Protein AF-A0A8J2TJV6-F1 (afdb_monomer_lite)

Structure (mmCIF, N/CA/C/O backbone):
data_AF-A0A8J2TJV6-F1
#
_entry.id   AF-A0A8J2TJV6-F1
#
loop_
_atom_site.group_PDB
_atom_site.id
_atom_site.type_symbol
_atom_site.label_atom_id
_atom_site.label_alt_id
_atom_site.label_comp_id
_atom_site.label_asym_id
_atom_site.label_entity_id
_atom_site.label_seq_id
_atom_site.pdbx_PDB_ins_code
_atom_site.Cartn_x
_atom_site.Cartn_y
_atom_site.Cartn_z
_atom_site.occupancy
_atom_site.B_iso_or_equiv
_atom_site.auth_seq_id
_atom_site.auth_comp_id
_atom_site.auth_asym_id
_atom_site.auth_atom_id
_atom_site.pdbx_PDB_model_num
ATOM 1 N N . MET A 1 1 ? 4.081 15.735 14.029 1.00 64.38 1 MET A N 1
ATOM 2 C CA . MET A 1 1 ? 2.836 15.113 13.526 1.00 64.38 1 MET A CA 1
ATOM 3 C C . MET A 1 1 ? 1.848 16.221 13.227 1.00 64.38 1 MET A C 1
ATOM 5 O O . MET A 1 1 ? 1.732 17.129 14.039 1.00 64.38 1 MET A O 1
ATOM 9 N N . THR A 1 2 ? 1.179 16.163 12.084 1.00 83.19 2 THR A N 1
ATOM 10 C CA . THR A 1 2 ? 0.067 17.051 11.721 1.00 83.19 2 THR A CA 1
ATOM 11 C C . THR A 1 2 ? -1.253 16.440 12.188 1.00 83.19 2 THR A C 1
ATOM 13 O O . THR A 1 2 ? -1.404 15.218 12.197 1.00 83.19 2 THR A O 1
ATOM 16 N N . THR A 1 3 ? -2.195 17.277 12.619 1.00 88.12 3 THR A N 1
ATOM 17 C CA . THR A 1 3 ? -3.531 16.849 13.048 1.00 88.12 3 THR A CA 1
ATOM 18 C C . THR A 1 3 ? -4.500 16.871 11.868 1.00 88.12 3 THR A C 1
ATOM 20 O O . THR A 1 3 ? -4.458 17.772 11.033 1.00 88.12 3 THR A O 1
ATOM 23 N N . LEU A 1 4 ? -5.375 15.867 11.799 1.00 89.62 4 LEU A N 1
ATOM 24 C CA . LEU A 1 4 ? -6.438 15.763 10.803 1.00 89.62 4 LEU A CA 1
ATOM 25 C C . LEU A 1 4 ? -7.772 15.629 11.541 1.00 89.62 4 LEU A C 1
ATOM 27 O O . LEU A 1 4 ? -7.978 14.656 12.264 1.00 89.62 4 LEU A O 1
ATOM 31 N N . ASN A 1 5 ? -8.658 16.609 11.369 1.00 92.31 5 ASN A N 1
ATOM 32 C CA . ASN A 1 5 ? -10.004 16.589 11.940 1.00 92.31 5 ASN A CA 1
ATOM 33 C C . ASN A 1 5 ? -10.988 16.078 10.888 1.00 92.31 5 ASN A C 1
ATOM 35 O O . ASN A 1 5 ? -11.063 16.632 9.794 1.00 92.31 5 ASN A O 1
ATOM 39 N N . ILE A 1 6 ? -11.742 15.034 11.225 1.00 88.62 6 ILE A N 1
ATOM 40 C CA . ILE A 1 6 ? -12.702 14.392 10.323 1.00 88.62 6 ILE A CA 1
ATOM 41 C C . ILE A 1 6 ? -14.033 14.268 11.058 1.00 88.62 6 ILE A C 1
ATOM 43 O O . ILE A 1 6 ? -14.070 13.793 12.192 1.00 88.62 6 ILE A O 1
ATOM 47 N N . SER A 1 7 ? -15.121 14.684 10.412 1.00 94.12 7 SER A N 1
ATOM 48 C CA . SER A 1 7 ? -16.479 14.403 10.885 1.00 94.12 7 SER A CA 1
ATOM 49 C C . SER A 1 7 ? -16.962 13.103 10.257 1.00 94.12 7 SER A C 1
ATOM 51 O O . SER A 1 7 ? -16.859 12.931 9.044 1.00 94.12 7 SER A O 1
ATOM 53 N N . LEU A 1 8 ? -17.477 12.192 11.079 1.00 93.50 8 LEU A N 1
ATOM 54 C CA . LEU A 1 8 ? -17.957 10.882 10.651 1.00 93.50 8 LEU A CA 1
ATOM 55 C C . LEU A 1 8 ? -19.391 10.675 11.153 1.00 93.50 8 LEU A C 1
ATOM 57 O O . LEU A 1 8 ? -19.677 11.061 12.288 1.00 93.50 8 LEU A O 1
ATOM 61 N N . PRO A 1 9 ? -20.278 10.046 10.363 1.00 97.56 9 PRO A N 1
ATOM 62 C CA . PRO A 1 9 ? -21.560 9.561 10.859 1.00 97.56 9 PRO A CA 1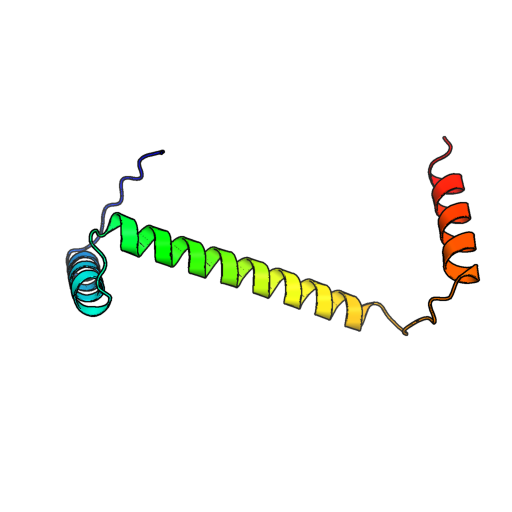
ATOM 63 C C . PRO A 1 9 ? -21.381 8.554 12.006 1.00 97.56 9 PRO A C 1
ATOM 65 O O . PRO A 1 9 ? -20.401 7.803 12.034 1.00 97.56 9 PRO A O 1
ATOM 68 N N . ASP A 1 10 ? -22.368 8.466 12.899 1.00 96.69 10 ASP A N 1
ATOM 69 C CA . ASP A 1 10 ? -22.331 7.571 14.069 1.00 96.69 10 ASP A CA 1
ATOM 70 C C . ASP A 1 10 ? -22.118 6.096 13.697 1.00 96.69 10 ASP A C 1
ATOM 72 O O . ASP A 1 10 ? -21.441 5.353 14.414 1.00 96.69 10 ASP A O 1
ATOM 76 N N . SER A 1 11 ? -22.640 5.676 12.541 1.00 97.44 11 SER A N 1
ATOM 77 C CA . SER A 1 11 ? -22.445 4.326 12.008 1.00 97.44 11 SER A CA 1
ATOM 78 C C . SER A 1 11 ? -20.975 4.033 11.691 1.00 97.44 11 SER A C 1
ATOM 80 O O . SER A 1 11 ? -20.463 2.978 12.061 1.00 97.44 11 SER A O 1
ATOM 82 N N . MET A 1 12 ? -20.264 4.981 11.073 1.00 96.50 12 MET A N 1
ATOM 83 C CA . MET A 1 12 ? -18.835 4.840 10.776 1.00 96.50 12 MET A CA 1
ATOM 84 C C . MET A 1 12 ? -17.993 4.862 12.050 1.00 96.50 12 MET A C 1
ATOM 86 O O . MET A 1 12 ? -17.028 4.107 12.160 1.00 96.50 12 MET A O 1
ATOM 90 N N . ARG A 1 13 ? -18.369 5.690 13.032 1.00 94.88 13 ARG A N 1
ATOM 91 C CA . ARG A 1 13 ? -17.693 5.715 14.333 1.00 94.88 13 ARG A CA 1
ATOM 92 C C . ARG A 1 13 ? -17.817 4.373 15.050 1.00 94.88 13 ARG A C 1
ATOM 94 O O . ARG A 1 13 ? -16.810 3.827 15.489 1.00 94.88 13 ARG A O 1
ATOM 101 N N . SER A 1 14 ? -19.033 3.831 15.105 1.00 96.56 14 SER A N 1
ATOM 102 C CA . SER A 1 14 ? -19.313 2.540 15.743 1.00 96.56 14 SER A CA 1
ATOM 103 C C . SER A 1 14 ? -18.539 1.400 15.077 1.00 96.56 14 SER A C 1
ATOM 105 O O . SER A 1 1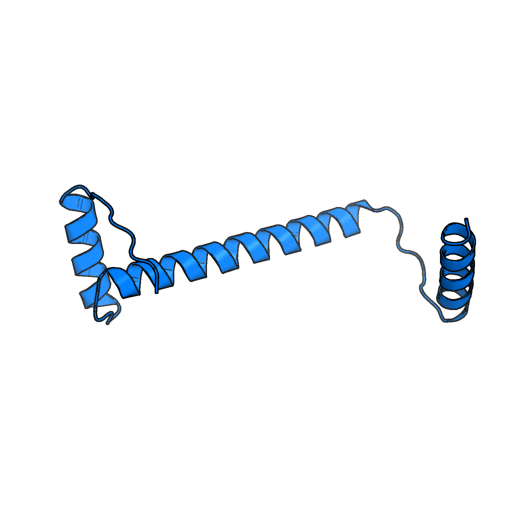4 ? -17.959 0.566 15.768 1.00 96.56 14 SER A O 1
ATOM 107 N N . PHE A 1 15 ? -18.457 1.408 13.742 1.00 96.31 15 PHE A N 1
ATOM 108 C CA . PHE A 1 15 ? -17.633 0.458 12.994 1.00 96.31 15 PHE A CA 1
ATOM 109 C C . PHE A 1 15 ? -16.147 0.563 13.366 1.00 96.31 15 PHE A C 1
ATOM 111 O O . PHE A 1 15 ? -15.507 -0.450 13.637 1.00 96.31 15 PHE A O 1
ATOM 118 N N . ILE A 1 16 ? -15.588 1.777 13.426 1.00 95.56 16 ILE A N 1
ATOM 119 C CA . ILE A 1 16 ? -14.190 1.981 13.835 1.00 95.56 16 ILE A CA 1
ATOM 120 C C . ILE A 1 16 ? -13.959 1.457 15.258 1.00 95.56 16 ILE A C 1
ATOM 122 O O . ILE A 1 16 ? -12.985 0.743 15.486 1.00 95.56 16 ILE A O 1
ATOM 126 N N . ASP A 1 17 ? -14.855 1.756 16.199 1.00 95.00 17 ASP A N 1
ATOM 127 C CA . ASP A 1 17 ? -14.747 1.300 17.589 1.00 95.00 17 ASP A CA 1
ATOM 128 C C . ASP A 1 17 ? -14.772 -0.242 17.697 1.00 95.00 17 ASP A C 1
ATOM 130 O O . ASP A 1 17 ? -14.049 -0.826 18.511 1.00 95.00 17 ASP A O 1
ATOM 134 N N . GLU A 1 18 ? -15.547 -0.924 16.849 1.00 96.31 18 GLU A N 1
ATOM 135 C CA . GLU A 1 18 ? -15.537 -2.387 16.737 1.00 96.31 18 GLU A CA 1
ATOM 136 C C . GLU A 1 18 ? -14.210 -2.911 16.165 1.00 96.31 18 GLU A C 1
ATOM 138 O O . GLU A 1 18 ? -13.617 -3.835 16.727 1.00 96.31 18 GLU A O 1
ATOM 143 N N . GLN A 1 19 ? -13.698 -2.294 15.095 1.00 95.50 19 GLN A N 1
ATOM 144 C CA . GLN A 1 19 ? -12.421 -2.677 14.483 1.00 95.50 19 GLN A CA 1
ATOM 145 C C . GLN A 1 19 ? -11.245 -2.504 15.447 1.00 95.50 19 GLN A C 1
ATOM 147 O O . GLN A 1 19 ? -10.361 -3.359 15.487 1.00 95.50 19 GLN A O 1
ATOM 152 N N . ILE A 1 20 ? -11.246 -1.440 16.254 1.00 96.00 20 ILE A N 1
ATOM 153 C CA . ILE A 1 20 ? -10.252 -1.208 17.310 1.00 96.00 20 ILE A CA 1
ATOM 154 C C . ILE A 1 20 ? -10.243 -2.382 18.294 1.00 96.00 20 ILE A C 1
ATOM 156 O O . ILE A 1 20 ? -9.183 -2.951 18.547 1.00 96.00 20 ILE A O 1
ATOM 160 N N . LYS A 1 21 ? -11.418 -2.796 18.789 1.00 94.62 21 LYS A N 1
ATOM 161 C CA . LYS A 1 21 ? -11.549 -3.919 19.733 1.00 94.62 21 LYS A CA 1
ATOM 162 C C . LYS A 1 21 ? -11.132 -5.254 19.121 1.00 94.62 21 LYS A C 1
ATOM 164 O O . LYS A 1 21 ? -10.420 -6.016 19.763 1.00 94.62 21 LYS A O 1
ATOM 169 N N . GLN A 1 22 ? -11.572 -5.540 17.896 1.00 95.00 22 GLN A N 1
ATOM 170 C CA . GLN A 1 22 ? -11.320 -6.826 17.237 1.00 95.00 22 GLN A CA 1
ATOM 171 C C . GLN A 1 22 ? -9.861 -6.999 16.813 1.00 95.00 22 GLN A C 1
ATOM 173 O O . GLN A 1 22 ? -9.316 -8.094 16.920 1.00 95.00 22 GLN A O 1
ATOM 178 N N . LYS A 1 23 ? -9.232 -5.931 16.315 1.00 92.62 23 LYS A N 1
ATOM 179 C CA . LYS A 1 23 ? -7.870 -5.967 15.761 1.00 92.62 23 LYS A CA 1
ATOM 180 C C . LYS A 1 23 ? -6.802 -5.471 16.739 1.00 92.62 23 LYS A C 1
ATOM 182 O O . LYS A 1 23 ? -5.630 -5.433 16.381 1.00 92.62 23 LYS A O 1
ATOM 187 N N . GLY A 1 24 ? -7.196 -5.108 17.962 1.00 92.62 24 GLY A N 1
ATOM 188 C CA . GLY A 1 24 ? -6.281 -4.736 19.042 1.00 92.62 24 GLY A CA 1
ATOM 189 C C . GLY A 1 24 ? -5.614 -3.369 18.873 1.00 92.62 24 GLY A C 1
ATOM 190 O O . GLY A 1 24 ? -4.536 -3.155 19.422 1.00 92.62 24 GLY A O 1
ATOM 191 N N . TYR A 1 25 ? -6.220 -2.444 18.124 1.00 94.44 25 TYR A N 1
ATOM 192 C CA . TYR A 1 25 ? -5.707 -1.073 18.050 1.00 94.44 25 TYR A CA 1
ATOM 193 C C . TYR A 1 25 ? -5.995 -0.323 19.354 1.00 94.44 25 TYR A C 1
ATOM 195 O O . TYR A 1 25 ? -6.969 -0.600 20.048 1.00 94.44 25 TYR A O 1
ATOM 203 N N . SER A 1 26 ? -5.170 0.671 19.676 1.00 91.25 26 SER A N 1
ATOM 204 C CA . SER A 1 26 ? -5.344 1.494 20.879 1.00 91.25 26 SER A CA 1
ATOM 205 C C . SER A 1 26 ? -6.217 2.726 20.626 1.00 91.25 26 SER A C 1
ATOM 207 O O . SER A 1 26 ? -6.837 3.249 21.548 1.00 91.25 26 SER A O 1
ATOM 209 N N . THR A 1 27 ? -6.258 3.232 19.386 1.00 94.00 27 THR A N 1
ATOM 210 C CA . THR A 1 27 ? -7.012 4.449 19.028 1.00 94.00 27 THR A CA 1
ATOM 211 C C . THR A 1 27 ? -7.553 4.413 17.598 1.00 94.00 27 THR A C 1
ATOM 213 O O . THR A 1 27 ? -6.990 3.758 16.720 1.00 94.00 27 THR A O 1
ATOM 216 N N . ALA A 1 28 ? -8.584 5.219 17.322 1.00 93.00 28 ALA A N 1
ATOM 217 C CA . ALA A 1 28 ? -9.083 5.438 15.961 1.00 93.00 28 ALA A CA 1
ATOM 218 C C . ALA A 1 28 ? -7.997 5.995 15.030 1.00 93.00 28 ALA A C 1
ATOM 220 O O . ALA A 1 28 ? -7.856 5.544 13.897 1.00 93.00 28 ALA A O 1
ATOM 221 N N . SER A 1 29 ? -7.168 6.919 15.525 1.00 93.50 29 SER A N 1
ATOM 222 C CA . SER A 1 29 ? -6.054 7.484 14.758 1.00 93.50 29 SER A CA 1
ATOM 223 C C . SER A 1 29 ? -5.010 6.438 14.371 1.00 93.50 29 SER A C 1
ATOM 225 O O . SER A 1 29 ? -4.330 6.597 13.363 1.00 93.50 29 SER A O 1
ATOM 227 N N . GLU A 1 30 ? -4.823 5.391 15.174 1.00 93.56 30 GLU A N 1
ATOM 228 C CA . GLU A 1 30 ? -3.951 4.268 14.830 1.00 93.56 30 GLU A CA 1
ATOM 229 C C . GLU A 1 30 ? -4.557 3.399 13.733 1.00 93.56 30 GLU A C 1
ATOM 231 O O . GLU A 1 30 ? -3.896 3.162 12.722 1.00 93.56 30 GLU A O 1
ATOM 236 N N . TYR A 1 31 ? -5.826 3.018 13.887 1.00 94.75 31 TYR A N 1
ATOM 237 C CA . TYR A 1 31 ? -6.548 2.254 12.876 1.00 94.75 31 TYR A CA 1
ATOM 238 C C . TYR A 1 31 ? -6.573 2.979 11.520 1.00 94.75 31 TYR A C 1
ATOM 240 O O . TYR A 1 31 ? -6.220 2.398 10.496 1.00 94.75 31 TYR A O 1
ATOM 248 N N . ILE A 1 32 ? -6.890 4.276 11.511 1.00 94.19 32 ILE A N 1
ATOM 249 C CA . ILE A 1 32 ? -6.932 5.087 10.287 1.00 94.19 32 ILE A CA 1
ATOM 250 C C . ILE A 1 32 ? -5.542 5.199 9.648 1.00 94.19 32 ILE A C 1
ATOM 252 O O . ILE A 1 32 ? -5.412 5.028 8.439 1.00 94.19 32 ILE A O 1
ATOM 256 N N . ARG A 1 33 ? -4.477 5.431 10.431 1.00 94.00 33 ARG A N 1
ATOM 257 C CA . ARG A 1 33 ? -3.103 5.454 9.893 1.00 94.00 33 ARG A CA 1
ATOM 258 C C . ARG A 1 33 ? -2.712 4.119 9.270 1.00 94.00 33 ARG A C 1
ATOM 260 O O . ARG A 1 33 ? -2.023 4.112 8.255 1.00 94.00 33 ARG A O 1
ATOM 267 N N . HIS A 1 34 ? -3.133 3.009 9.871 1.00 95.38 34 HIS A N 1
ATOM 268 C CA . HIS A 1 34 ? -2.905 1.689 9.303 1.00 95.38 34 HIS A CA 1
ATOM 269 C C . HIS A 1 34 ? -3.635 1.520 7.964 1.00 95.38 34 HIS A C 1
ATOM 271 O O . HIS A 1 34 ? -3.004 1.124 6.990 1.00 95.38 34 HIS A O 1
ATOM 277 N N . LEU A 1 35 ? -4.912 1.908 7.874 1.00 95.94 35 LEU A N 1
ATOM 278 C CA . LEU A 1 35 ? -5.656 1.882 6.609 1.00 95.94 35 LEU A CA 1
ATOM 279 C C . LEU A 1 35 ? -5.005 2.744 5.520 1.00 95.94 35 LEU A C 1
ATOM 281 O O . LEU A 1 35 ? -4.913 2.309 4.379 1.00 95.94 35 LEU A O 1
ATOM 285 N N . ILE A 1 36 ? -4.510 3.936 5.868 1.00 96.06 36 ILE A N 1
ATOM 286 C CA . ILE A 1 36 ? -3.813 4.811 4.912 1.00 96.06 36 ILE A CA 1
ATOM 287 C C . ILE A 1 36 ? -2.550 4.134 4.369 1.00 96.06 36 ILE A C 1
ATOM 289 O O . ILE A 1 36 ? -2.286 4.223 3.176 1.00 96.06 36 ILE A O 1
ATOM 293 N N . ARG A 1 37 ? -1.777 3.442 5.215 1.00 97.19 37 ARG A N 1
ATOM 294 C CA . ARG A 1 37 ? -0.581 2.709 4.766 1.00 97.19 37 ARG A CA 1
ATOM 295 C C . ARG A 1 37 ? -0.932 1.562 3.825 1.00 97.19 37 ARG A C 1
ATOM 297 O O . ARG A 1 37 ? -0.272 1.418 2.806 1.00 97.19 37 ARG A O 1
ATOM 304 N N . LEU A 1 38 ? -1.979 0.798 4.140 1.00 97.81 38 LEU A N 1
ATOM 305 C CA . LEU A 1 38 ? -2.463 -0.266 3.257 1.00 97.81 38 LEU A CA 1
ATOM 306 C C . LEU A 1 38 ? -2.913 0.287 1.902 1.00 97.81 38 LEU A C 1
ATOM 308 O O . LEU A 1 38 ? -2.632 -0.309 0.869 1.00 97.81 38 LEU A O 1
ATOM 312 N N . GLU A 1 39 ? -3.586 1.439 1.892 1.00 98.25 39 GLU A N 1
ATOM 313 C CA . GLU A 1 39 ? -3.986 2.083 0.642 1.00 98.25 39 GLU A CA 1
ATOM 314 C C . GLU A 1 39 ? -2.770 2.573 -0.155 1.00 98.25 39 GLU A C 1
ATOM 316 O O . GLU A 1 39 ? -2.712 2.364 -1.360 1.00 98.25 39 GLU A O 1
ATOM 321 N N . GLN A 1 40 ? -1.763 3.156 0.505 1.00 98.19 40 GLN A N 1
ATOM 322 C CA . GLN A 1 40 ? -0.509 3.555 -0.147 1.00 98.19 40 GLN A CA 1
ATOM 323 C C . GLN A 1 40 ? 0.225 2.364 -0.770 1.00 98.19 40 GLN A C 1
ATOM 325 O O . GLN A 1 40 ? 0.680 2.457 -1.905 1.00 98.19 40 GLN A O 1
ATOM 330 N N . GLU A 1 41 ? 0.316 1.248 -0.048 1.00 98.25 41 GLU A N 1
ATOM 331 C CA . GLU A 1 41 ? 0.912 0.009 -0.553 1.00 98.25 41 GLU A CA 1
ATOM 332 C C . GLU A 1 41 ? 0.139 -0.525 -1.765 1.00 98.25 41 GLU A C 1
ATOM 334 O O . GLU A 1 41 ? 0.739 -0.897 -2.772 1.00 98.25 41 GLU A O 1
ATOM 339 N N . ARG A 1 42 ? -1.197 -0.486 -1.713 1.00 98.31 42 ARG A N 1
ATOM 340 C CA . ARG A 1 42 ? -2.052 -0.891 -2.833 1.00 98.31 42 ARG A CA 1
ATOM 341 C C . ARG A 1 42 ? -1.842 -0.017 -4.068 1.00 98.31 42 ARG A C 1
ATOM 343 O O . ARG A 1 42 ? -1.792 -0.542 -5.177 1.00 98.31 42 ARG A O 1
ATOM 350 N N . GLU A 1 43 ? -1.752 1.297 -3.897 1.00 98.31 43 GLU A N 1
ATOM 351 C CA . GLU A 1 43 ? -1.521 2.217 -5.014 1.00 98.31 43 GLU A CA 1
ATOM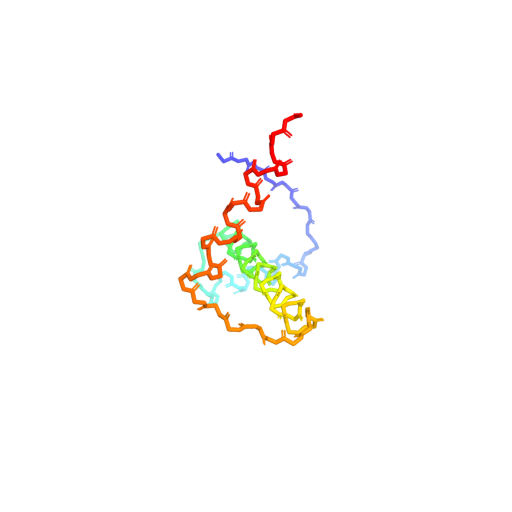 352 C C . GLU A 1 43 ? -0.120 2.044 -5.618 1.00 98.31 43 GLU A C 1
ATOM 354 O O . GLU A 1 43 ? 0.016 2.048 -6.841 1.00 98.31 43 GLU A O 1
ATOM 359 N N . GLU A 1 44 ? 0.907 1.805 -4.799 1.00 97.94 44 GLU A N 1
ATOM 360 C CA . GLU A 1 44 ? 2.256 1.511 -5.301 1.00 97.94 44 GLU A CA 1
ATOM 361 C C . GLU A 1 44 ? 2.301 0.176 -6.059 1.00 97.94 44 GLU A C 1
ATOM 363 O O . GLU A 1 44 ? 2.884 0.096 -7.140 1.00 97.94 44 GLU A O 1
ATOM 368 N N . GLN A 1 45 ? 1.613 -0.851 -5.556 1.00 98.06 45 GLN A N 1
ATOM 369 C CA . GLN A 1 45 ? 1.493 -2.134 -6.247 1.00 98.06 45 GLN A CA 1
ATOM 370 C C . GLN A 1 45 ? 0.806 -1.982 -7.612 1.00 98.06 45 GLN A C 1
ATOM 372 O O . GLN A 1 45 ? 1.313 -2.479 -8.616 1.00 98.06 45 GLN A O 1
ATOM 377 N N . LYS A 1 46 ? -0.306 -1.239 -7.684 1.00 97.94 46 LYS A N 1
ATOM 378 C CA . LYS A 1 46 ? -0.982 -0.942 -8.960 1.00 97.94 46 LYS A CA 1
ATOM 379 C C . LYS A 1 46 ? -0.073 -0.194 -9.929 1.00 97.94 46 LYS A C 1
ATOM 381 O O . LYS A 1 46 ? -0.102 -0.450 -11.132 1.00 97.94 46 LYS A O 1
ATOM 386 N N . ARG A 1 47 ? 0.731 0.742 -9.421 1.00 97.88 47 ARG A N 1
ATOM 387 C CA . ARG A 1 47 ? 1.701 1.472 -10.237 1.00 97.88 47 ARG A CA 1
ATOM 388 C C . ARG A 1 47 ? 2.754 0.529 -10.816 1.00 97.88 47 ARG A C 1
ATOM 390 O O . ARG A 1 47 ? 3.044 0.625 -12.006 1.00 97.88 47 ARG A O 1
ATOM 397 N N . LEU A 1 48 ? 3.301 -0.377 -10.006 1.00 98.25 48 LEU A N 1
ATOM 398 C CA . LEU A 1 48 ? 4.250 -1.388 -10.470 1.00 98.25 48 LEU A CA 1
ATOM 399 C C . LEU A 1 48 ? 3.628 -2.283 -11.549 1.00 98.25 48 LEU A C 1
ATOM 401 O O . LEU A 1 48 ? 4.238 -2.485 -12.594 1.00 98.25 48 LEU A O 1
ATOM 405 N N . GLU A 1 49 ? 2.407 -2.770 -11.332 1.00 98.25 49 GLU A N 1
ATOM 406 C CA . GLU A 1 49 ? 1.674 -3.576 -12.316 1.00 98.25 49 GLU A CA 1
ATOM 407 C C . GLU A 1 49 ? 1.477 -2.826 -13.637 1.00 98.25 49 GLU A C 1
ATOM 409 O O . GLU A 1 49 ? 1.719 -3.387 -14.703 1.00 98.25 49 GLU A O 1
ATOM 414 N N . SER A 1 50 ? 1.120 -1.540 -13.577 1.00 97.94 50 SER A N 1
ATOM 415 C CA . SER A 1 50 ? 0.992 -0.703 -14.772 1.00 97.94 50 SER A CA 1
ATOM 416 C C . SER A 1 50 ? 2.310 -0.579 -15.541 1.00 97.94 50 SER A C 1
ATOM 418 O O . SER A 1 50 ? 2.295 -0.647 -16.766 1.00 97.94 50 SER A O 1
ATOM 420 N N . LEU A 1 51 ? 3.440 -0.408 -14.848 1.00 98.25 51 LEU A N 1
ATOM 421 C CA . LEU A 1 51 ? 4.761 -0.316 -15.484 1.00 98.25 51 LEU A CA 1
ATOM 422 C C . LEU A 1 51 ? 5.202 -1.654 -16.092 1.00 98.25 51 LEU A C 1
ATOM 424 O O . LEU A 1 51 ? 5.844 -1.676 -17.138 1.00 98.25 51 LEU A O 1
ATOM 428 N N . LEU A 1 52 ? 4.858 -2.774 -15.453 1.00 97.75 52 LEU A N 1
ATOM 429 C CA . LEU A 1 52 ? 5.125 -4.103 -16.001 1.00 97.75 52 LEU A CA 1
ATOM 430 C C . LEU A 1 52 ? 4.315 -4.350 -17.275 1.00 97.75 52 LEU A C 1
ATOM 432 O O . LEU A 1 52 ? 4.873 -4.853 -18.246 1.00 97.75 52 LEU A O 1
ATOM 436 N N . LEU A 1 53 ? 3.034 -3.969 -17.291 1.00 98.06 53 LEU A N 1
ATOM 437 C CA . LEU A 1 53 ? 2.201 -4.043 -18.494 1.00 98.06 53 LEU A CA 1
ATOM 438 C C . LEU A 1 53 ? 2.761 -3.165 -19.616 1.00 98.06 53 LEU A C 1
ATOM 440 O O . LEU A 1 53 ? 2.925 -3.652 -20.727 1.00 98.06 53 LEU A O 1
ATOM 444 N N . GLU A 1 54 ? 3.151 -1.923 -19.314 1.00 97.69 54 GLU A N 1
ATOM 445 C CA . GLU A 1 54 ? 3.820 -1.045 -20.284 1.00 97.69 54 GLU A CA 1
ATOM 446 C C . GLU A 1 54 ? 5.095 -1.690 -20.851 1.00 97.69 54 GLU A C 1
ATOM 448 O O . GLU A 1 54 ? 5.338 -1.631 -22.053 1.00 97.69 54 GLU A O 1
ATOM 453 N N . GLY A 1 55 ? 5.889 -2.357 -20.008 1.00 95.56 55 GLY A N 1
ATOM 454 C CA . GLY A 1 55 ? 7.069 -3.106 -20.436 1.00 95.56 55 GLY A CA 1
ATOM 455 C C . GLY A 1 55 ? 6.742 -4.297 -21.340 1.00 95.56 55 GLY A C 1
ATOM 456 O O . GLY A 1 55 ? 7.433 -4.507 -22.335 1.00 95.56 55 GLY A O 1
ATOM 457 N N . LEU A 1 56 ? 5.684 -5.055 -21.040 1.00 95.81 56 LEU A N 1
ATOM 458 C CA . LEU A 1 56 ? 5.221 -6.161 -21.889 1.00 95.81 56 LEU A CA 1
ATOM 459 C C . LEU A 1 56 ? 4.699 -5.667 -23.243 1.00 95.81 56 LEU A C 1
ATOM 461 O O . LEU A 1 56 ? 4.949 -6.303 -24.263 1.00 95.81 56 LEU A O 1
ATOM 465 N N . ASP A 1 57 ? 4.037 -4.512 -23.255 1.00 96.94 57 ASP A N 1
ATOM 466 C CA . ASP A 1 57 ? 3.502 -3.879 -24.461 1.00 96.94 57 ASP A CA 1
ATOM 467 C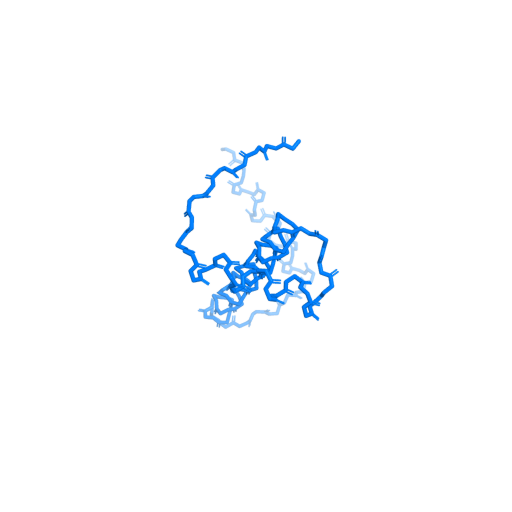 C . ASP A 1 57 ? 4.559 -3.042 -25.218 1.00 96.94 57 ASP A C 1
ATOM 469 O O . ASP A 1 57 ? 4.270 -2.483 -26.278 1.00 96.94 57 ASP A O 1
ATOM 473 N N . SER A 1 58 ? 5.800 -2.961 -24.713 1.00 95.62 58 SER A N 1
ATOM 474 C CA . SER A 1 58 ? 6.871 -2.121 -25.282 1.00 95.62 58 SER A CA 1
ATOM 475 C C . SER A 1 58 ? 7.495 -2.661 -26.578 1.00 95.62 58 SER A C 1
ATOM 477 O O . SER A 1 58 ? 8.318 -1.984 -27.199 1.00 95.62 58 SER A O 1
ATOM 479 N N . GLY A 1 59 ? 7.071 -3.847 -27.020 1.00 94.25 59 GLY A N 1
ATOM 480 C CA . GLY A 1 59 ? 7.516 -4.492 -28.252 1.00 94.25 59 GLY A CA 1
ATOM 481 C C . GLY A 1 59 ? 8.340 -5.752 -28.001 1.00 94.25 59 GLY A C 1
ATOM 482 O O . GLY A 1 59 ? 8.319 -6.331 -26.918 1.00 94.25 59 GLY A O 1
ATOM 483 N N . GLU A 1 60 ? 9.052 -6.203 -29.033 1.00 94.94 60 GLU A N 1
ATOM 484 C CA . GLU A 1 60 ? 9.830 -7.440 -28.957 1.00 94.94 60 GLU A CA 1
ATOM 485 C C . GLU A 1 60 ? 11.010 -7.309 -27.978 1.00 94.94 60 GLU A C 1
ATOM 487 O O . GLU A 1 60 ? 11.783 -6.345 -28.074 1.00 94.94 60 GLU A O 1
ATOM 492 N N . PRO A 1 61 ? 11.201 -8.280 -27.064 1.00 92.19 61 PRO A N 1
ATOM 493 C CA . PRO A 1 61 ? 12.357 -8.302 -26.184 1.00 92.19 61 PRO A CA 1
ATOM 494 C C . PRO A 1 61 ? 13.662 -8.318 -26.982 1.00 92.19 61 PRO A C 1
ATOM 496 O O . PRO A 1 61 ? 13.844 -9.117 -27.901 1.00 92.19 61 PRO A O 1
ATOM 499 N N . ILE A 1 62 ? 14.599 -7.462 -26.587 1.00 92.00 62 ILE A N 1
ATOM 500 C CA . ILE A 1 62 ? 15.954 -7.440 -27.141 1.00 92.00 62 ILE A CA 1
ATOM 501 C C . ILE A 1 62 ? 16.925 -8.121 -26.180 1.00 92.00 62 ILE A C 1
ATOM 503 O O . ILE A 1 62 ? 16.796 -8.016 -24.959 1.00 92.00 62 ILE A O 1
ATOM 507 N N . GLU A 1 63 ? 17.928 -8.800 -26.727 1.00 93.25 63 GLU A N 1
ATOM 508 C CA . GLU A 1 63 ? 19.017 -9.340 -25.921 1.00 93.25 63 GLU A CA 1
ATOM 509 C C . GLU A 1 63 ? 19.896 -8.196 -25.403 1.00 93.25 63 GLU A C 1
ATOM 511 O O . GLU A 1 63 ? 20.456 -7.418 -26.179 1.00 93.25 63 GLU A O 1
ATOM 516 N N . ILE A 1 64 ? 20.027 -8.098 -24.079 1.00 92.44 64 ILE A N 1
ATOM 517 C CA . ILE A 1 64 ? 20.911 -7.127 -23.436 1.00 92.44 64 ILE A CA 1
ATOM 518 C C . ILE A 1 64 ? 22.231 -7.815 -23.094 1.00 92.44 64 ILE A C 1
ATOM 520 O O . ILE A 1 64 ? 22.311 -8.613 -22.161 1.00 92.44 64 ILE A O 1
ATOM 524 N N . ASN A 1 65 ? 23.272 -7.470 -23.850 1.00 95.50 65 ASN A N 1
ATOM 525 C CA . ASN A 1 65 ? 24.652 -7.895 -23.630 1.00 95.50 65 ASN A CA 1
ATOM 526 C C . ASN A 1 65 ? 25.570 -6.685 -23.365 1.00 95.50 65 ASN A C 1
ATOM 528 O O . ASN A 1 65 ? 25.133 -5.532 -23.379 1.00 95.50 65 ASN A O 1
ATOM 532 N N . GLU A 1 66 ? 26.848 -6.942 -23.093 1.00 95.62 66 GLU A N 1
ATOM 533 C CA . GLU A 1 66 ? 27.829 -5.894 -22.778 1.00 95.62 66 GLU A CA 1
ATOM 534 C C . GLU A 1 66 ? 27.977 -4.877 -23.921 1.00 95.62 66 GLU A C 1
ATOM 536 O O . GLU A 1 66 ? 27.904 -3.670 -23.691 1.00 95.62 66 GLU A O 1
ATOM 541 N N . GLN A 1 67 ? 28.035 -5.351 -25.170 1.00 94.75 67 GLN A N 1
ATOM 542 C CA . GLN A 1 67 ? 28.139 -4.484 -26.344 1.00 94.75 67 GLN A CA 1
ATOM 543 C C . GLN A 1 67 ? 26.919 -3.567 -26.508 1.00 94.75 67 GLN A C 1
ATOM 545 O O . GLN A 1 67 ? 27.056 -2.409 -26.913 1.00 94.75 67 GLN A O 1
ATOM 550 N N . TRP A 1 68 ? 25.719 -4.068 -26.200 1.00 94.62 68 TRP A N 1
ATOM 551 C CA . TRP A 1 68 ? 24.498 -3.268 -26.203 1.00 94.62 68 TRP A CA 1
ATOM 552 C C . TRP A 1 68 ? 24.588 -2.125 -25.186 1.00 94.62 68 TRP A C 1
ATOM 554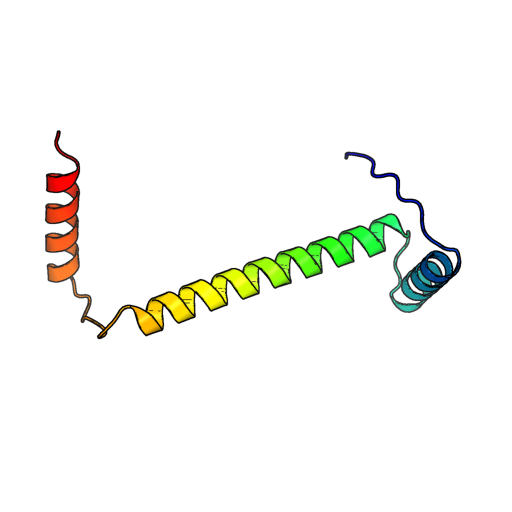 O O . TRP A 1 68 ? 24.278 -0.983 -25.531 1.00 94.62 68 TRP A O 1
ATOM 564 N N . TRP A 1 69 ? 25.067 -2.402 -23.967 1.00 95.06 69 TRP A N 1
ATOM 565 C CA . TRP A 1 69 ? 25.238 -1.385 -22.925 1.00 95.06 69 TRP A CA 1
ATOM 566 C C . TRP A 1 69 ? 26.251 -0.310 -23.315 1.00 95.06 69 TRP A C 1
ATOM 568 O O . TRP A 1 69 ? 25.955 0.876 -23.159 1.00 95.06 69 TRP A O 1
ATOM 578 N N . GLU A 1 70 ? 27.405 -0.700 -23.857 1.00 95.00 70 GLU A N 1
ATOM 579 C CA . GLU A 1 70 ? 28.426 0.238 -24.340 1.00 95.00 70 GLU A CA 1
ATOM 580 C C . GLU A 1 70 ? 27.862 1.170 -25.418 1.00 95.00 70 GLU A C 1
ATOM 582 O O . GLU A 1 70 ? 27.971 2.396 -25.322 1.00 95.00 70 GLU A O 1
ATOM 587 N N . ASN A 1 71 ? 27.175 0.600 -26.412 1.00 94.44 71 ASN A N 1
ATOM 588 C CA . ASN A 1 71 ? 26.554 1.369 -27.487 1.00 94.44 71 ASN A CA 1
ATOM 589 C C . ASN A 1 71 ? 25.474 2.316 -26.949 1.00 94.44 71 ASN A C 1
ATOM 591 O O . ASN A 1 71 ? 25.415 3.480 -27.355 1.00 94.44 71 ASN A O 1
ATOM 595 N N . LYS A 1 72 ? 24.654 1.851 -25.997 1.00 93.81 72 LYS A N 1
ATOM 596 C CA . LYS A 1 72 ? 23.602 2.664 -25.381 1.00 93.81 72 LYS A CA 1
ATOM 597 C C . LYS A 1 72 ? 24.174 3.836 -24.589 1.00 93.81 72 LYS A C 1
ATOM 599 O O . LYS A 1 72 ? 23.652 4.947 -24.674 1.00 93.81 72 LYS A O 1
ATOM 604 N N . GLN A 1 73 ? 25.254 3.620 -23.841 1.00 93.81 73 GLN A N 1
ATOM 605 C CA . GLN A 1 73 ? 25.936 4.688 -23.109 1.00 93.81 73 GLN A CA 1
ATOM 606 C C . GLN A 1 73 ? 26.513 5.743 -24.057 1.00 93.81 73 GLN A C 1
ATOM 608 O O . GLN A 1 73 ? 26.328 6.938 -23.819 1.00 93.81 73 GLN A O 1
ATOM 613 N N . ILE A 1 74 ? 27.157 5.321 -25.150 1.00 94.94 74 ILE A N 1
ATOM 614 C CA . ILE A 1 74 ? 27.691 6.235 -26.167 1.00 94.94 74 ILE A CA 1
ATOM 615 C C . ILE A 1 74 ? 26.564 7.072 -26.791 1.00 94.94 74 ILE A C 1
ATOM 617 O O . ILE A 1 74 ? 26.693 8.294 -26.872 1.00 94.94 74 ILE A O 1
ATOM 621 N N . GLU A 1 75 ? 25.446 6.445 -27.174 1.00 94.31 75 GLU A N 1
ATOM 622 C CA . GLU A 1 75 ? 24.265 7.122 -27.732 1.00 94.31 75 GLU A CA 1
ATOM 623 C C . GLU A 1 75 ? 23.721 8.198 -26.775 1.00 94.31 75 GLU A C 1
ATOM 625 O O . GLU A 1 75 ? 23.510 9.350 -27.165 1.00 94.31 75 GLU A O 1
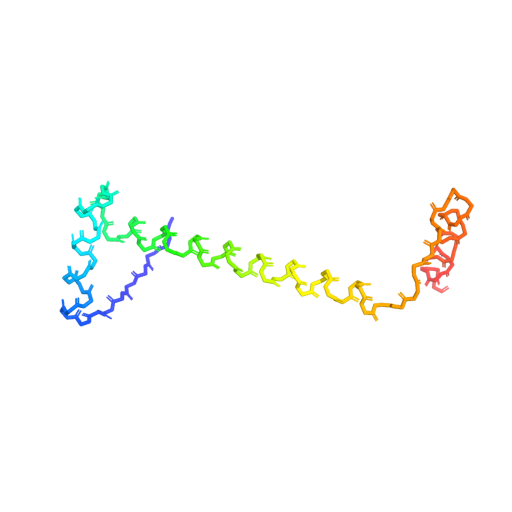ATOM 630 N N . LEU A 1 76 ? 23.528 7.847 -25.499 1.00 93.88 76 LEU A N 1
ATOM 631 C CA . LEU A 1 76 ? 23.002 8.769 -24.491 1.00 93.88 76 LEU A CA 1
ATOM 632 C C . LEU A 1 76 ? 23.951 9.947 -24.240 1.00 93.88 76 LEU A C 1
ATOM 634 O O . LEU A 1 76 ? 23.500 11.090 -24.154 1.00 93.88 76 LEU A O 1
ATOM 638 N N . LEU A 1 77 ? 25.262 9.695 -24.171 1.00 93.12 77 LEU A N 1
ATOM 639 C CA . LEU A 1 77 ? 26.272 10.742 -23.997 1.00 93.12 77 LEU A CA 1
ATOM 640 C C . LEU A 1 77 ? 26.338 11.698 -25.193 1.00 93.12 77 LEU A C 1
ATOM 642 O O . LEU A 1 77 ? 26.575 12.889 -25.001 1.00 93.12 77 LEU A O 1
ATOM 646 N N . GLN A 1 78 ? 26.118 11.206 -26.414 1.00 91.62 78 GLN A N 1
ATOM 647 C CA . GLN A 1 78 ? 26.028 12.056 -27.604 1.00 91.62 78 GLN A CA 1
ATOM 648 C C . GLN A 1 78 ? 24.779 12.939 -27.573 1.00 91.62 78 GLN A C 1
ATOM 650 O O . GLN A 1 78 ? 24.866 14.119 -27.896 1.00 91.62 78 GLN A O 1
ATOM 655 N N . ARG A 1 79 ? 23.641 12.401 -27.122 1.00 90.94 79 ARG A N 1
ATOM 656 C CA . ARG A 1 79 ? 22.376 13.144 -27.002 1.00 90.94 79 ARG A CA 1
ATOM 657 C C . ARG A 1 79 ? 22.392 14.217 -25.906 1.00 90.94 79 ARG A C 1
ATOM 659 O O . ARG A 1 79 ? 21.621 15.167 -25.975 1.00 90.94 79 ARG A O 1
ATOM 666 N N . LEU A 1 80 ? 23.243 14.048 -24.895 1.00 88.50 80 LEU A N 1
ATOM 667 C CA . LEU A 1 80 ? 23.433 14.988 -23.785 1.00 88.50 80 LEU A CA 1
ATOM 668 C C . LEU A 1 80 ? 24.484 16.072 -24.072 1.00 88.50 80 LEU A C 1
ATOM 670 O O . LEU A 1 80 ? 24.629 16.989 -23.262 1.00 88.50 80 LEU A O 1
ATOM 674 N N . ARG A 1 81 ? 25.226 15.989 -25.187 1.00 74.19 81 ARG A N 1
ATOM 675 C CA . ARG A 1 81 ? 26.086 17.099 -25.617 1.00 74.19 81 ARG A CA 1
ATOM 676 C C . ARG A 1 81 ? 25.219 18.183 -26.280 1.00 74.19 81 ARG A C 1
ATOM 678 O O . ARG A 1 81 ? 24.416 17.828 -27.140 1.00 74.19 81 ARG A O 1
ATOM 685 N N . PRO A 1 82 ? 25.348 19.456 -25.860 1.00 62.25 82 PRO A N 1
ATOM 686 C CA . PRO A 1 82 ? 24.600 20.575 -26.432 1.00 62.25 82 PRO A CA 1
ATOM 687 C C . PRO A 1 82 ? 24.973 20.854 -27.892 1.00 62.25 82 PRO A C 1
ATOM 689 O O . PRO A 1 82 ? 26.128 20.551 -28.279 1.00 62.25 82 PRO A O 1
#

Radius of gyration: 24.22 Å; chains: 1; bounding box: 51×30×50 Å

Secondary structure (DSSP, 8-state):
---------HHHHHHHHHHHHHHT-S-HHHHHHHHHHHHHHHHHHHHHHHHHHHHHTT-SPPP--HHHHHHHHHHHHHHT--

pLDDT: mean 93.86, std 5.99, range [62.25, 98.31]

Foldseek 3Di:
DDDDDDDDPPVVVVVLVVCCVVVVNPDSVRVVVVVVVVVVVVVVVVVVVVVVVCVVVVDDDDDDDPVNVVVVVVVVVVVPDD

Sequence (82 aa):
MTTLNISLPDSMRSFIDEQIKQKGYSTASEYIRHLIRLEQEREEQKRLESLLLEGLDSGEPIEINEQWWENKQIELLQRLRP